Protein AF-A0A967LW95-F1 (afdb_monomer)

Radius of gyration: 15.39 Å; Cα contacts (8 Å, |Δi|>4): 131; chains: 1; bounding box: 29×28×46 Å

Solvent-accessible surface area (backbone atoms only — not comparable to full-atom values): 5963 Å² total; per-residue (Å²): 111,70,68,58,55,53,49,38,67,66,49,14,71,48,90,70,87,80,87,85,85,76,68,88,90,74,52,66,67,58,54,54,49,52,24,43,66,54,21,90,41,47,87,34,38,78,39,79,41,58,44,76,78,42,58,77,93,46,42,61,47,50,39,68,20,46,54,55,66,77,48,98,83,34,84,51,68,42,84,10,49,58,66,68,11,54,74,36,41,71,43,71,39,58,57,85,65,56,133

pLDDT: mean 93.24, std 4.7, range [75.25, 98.38]

Mean predicted aligned error: 3.82 Å

Structure (mmCIF, N/CA/C/O backbone):
data_AF-A0A967LW95-F1
#
_entry.id   AF-A0A967LW95-F1
#
loop_
_atom_site.group_PDB
_atom_site.id
_atom_site.type_symbol
_atom_site.label_atom_id
_atom_site.label_alt_id
_atom_site.label_comp_id
_atom_site.label_asym_id
_atom_site.label_entity_id
_atom_site.label_seq_id
_atom_site.pdbx_PDB_ins_code
_atom_site.Cartn_x
_atom_site.Cartn_y
_atom_site.Cartn_z
_atom_site.occupancy
_atom_site.B_iso_or_equiv
_atom_site.auth_seq_id
_atom_site.auth_comp_id
_atom_site.auth_asym_id
_atom_site.auth_atom_id
_atom_site.pdbx_PDB_model_num
ATOM 1 N N . MET A 1 1 ? -5.803 10.499 21.186 1.00 75.94 1 MET A N 1
ATOM 2 C CA . MET A 1 1 ? -5.510 9.101 20.781 1.00 75.94 1 MET A CA 1
ATOM 3 C C . MET A 1 1 ? -6.719 8.164 20.833 1.00 75.94 1 MET A C 1
ATOM 5 O O . MET A 1 1 ? -6.922 7.449 19.864 1.00 75.94 1 MET A O 1
ATOM 9 N N . GLN A 1 2 ? -7.543 8.154 21.893 1.00 86.62 2 GLN A N 1
ATOM 10 C CA . GLN A 1 2 ? -8.687 7.222 22.000 1.00 86.62 2 GLN A CA 1
ATOM 11 C C . GLN A 1 2 ? -9.639 7.247 20.790 1.00 86.62 2 GLN A C 1
ATOM 13 O O . GLN A 1 2 ? -10.004 6.193 20.286 1.00 86.62 2 GLN A O 1
ATOM 18 N N . GLN A 1 3 ? -9.968 8.432 20.267 1.00 90.81 3 GLN A N 1
ATOM 19 C CA . GLN A 1 3 ? -10.823 8.574 19.080 1.00 90.81 3 GLN A CA 1
ATOM 20 C C . GLN A 1 3 ? -10.249 7.883 17.832 1.00 90.81 3 GLN A C 1
ATOM 22 O O . GLN A 1 3 ? -10.997 7.254 17.089 1.00 90.81 3 GLN A O 1
ATOM 27 N N . VAL A 1 4 ? -8.928 7.944 17.629 1.00 91.50 4 VAL A N 1
ATOM 28 C CA . VAL A 1 4 ? -8.255 7.284 16.498 1.00 91.50 4 VAL A CA 1
ATOM 29 C C . VAL A 1 4 ? -8.384 5.769 16.623 1.00 91.50 4 VAL A C 1
ATOM 31 O O . VAL A 1 4 ? -8.790 5.117 15.669 1.00 91.50 4 VAL A O 1
ATOM 34 N N . PHE A 1 5 ? -8.142 5.202 17.809 1.00 93.31 5 PHE A N 1
ATOM 35 C CA . PHE A 1 5 ? -8.328 3.764 18.029 1.00 93.31 5 PHE A CA 1
ATOM 36 C C . PHE A 1 5 ? -9.781 3.314 17.856 1.00 93.31 5 PHE A C 1
ATOM 38 O O . PHE A 1 5 ? -10.021 2.234 17.319 1.00 93.31 5 PHE A O 1
ATOM 45 N N . THR A 1 6 ? -10.753 4.136 18.258 1.00 94.81 6 THR A N 1
ATOM 46 C CA . THR A 1 6 ? -12.173 3.861 18.002 1.00 94.81 6 THR A CA 1
ATOM 47 C C . THR A 1 6 ? -12.473 3.834 16.502 1.00 94.81 6 THR A C 1
ATOM 49 O O . THR A 1 6 ? -13.165 2.930 16.039 1.00 94.81 6 THR A O 1
ATOM 52 N N . MET A 1 7 ? -11.921 4.774 15.728 1.00 94.81 7 MET A N 1
ATOM 53 C CA . MET A 1 7 ? -12.079 4.796 14.270 1.00 94.81 7 MET A CA 1
ATOM 54 C C . MET A 1 7 ? -11.401 3.600 13.600 1.00 94.81 7 MET A C 1
ATOM 56 O O . MET A 1 7 ? -12.021 2.968 12.751 1.00 94.81 7 MET A O 1
ATOM 60 N N . ILE A 1 8 ? -10.188 3.232 14.032 1.00 95.69 8 ILE A N 1
ATOM 61 C CA . ILE A 1 8 ? -9.488 2.032 13.550 1.00 95.69 8 ILE A CA 1
ATOM 62 C C . ILE A 1 8 ? -10.373 0.799 13.747 1.00 95.69 8 ILE A C 1
ATOM 64 O O . ILE A 1 8 ? -10.641 0.087 12.789 1.00 95.69 8 ILE A O 1
ATOM 68 N N . ARG A 1 9 ? -10.899 0.578 14.960 1.00 95.69 9 ARG A N 1
ATOM 69 C CA . ARG A 1 9 ? -11.774 -0.572 15.252 1.00 95.69 9 ARG A CA 1
ATOM 70 C C . ARG A 1 9 ? -13.048 -0.589 14.411 1.00 95.69 9 ARG A C 1
ATOM 72 O O . ARG A 1 9 ? -13.560 -1.660 14.114 1.00 95.69 9 ARG A O 1
ATOM 79 N N . ARG A 1 10 ? -13.571 0.585 14.054 1.00 95.94 10 ARG A N 1
ATOM 80 C CA . ARG A 1 10 ? -14.778 0.712 13.233 1.00 95.94 10 ARG A CA 1
ATOM 81 C C . ARG A 1 10 ? -14.510 0.424 11.757 1.00 95.94 10 ARG A C 1
ATOM 83 O O . ARG A 1 10 ? -15.362 -0.166 11.106 1.00 95.94 10 ARG A O 1
ATOM 90 N N . VAL A 1 11 ? -13.368 0.868 11.232 1.00 96.75 11 VAL A N 1
ATOM 91 C CA . VAL A 1 11 ? -13.054 0.770 9.799 1.00 96.75 11 VAL A CA 1
ATOM 92 C C . VAL A 1 11 ? -12.339 -0.528 9.430 1.00 96.75 11 VAL A C 1
ATOM 94 O O . VAL A 1 11 ? -12.489 -0.993 8.307 1.00 96.75 11 VAL A O 1
ATOM 97 N N . ALA A 1 12 ? -11.608 -1.137 10.367 1.00 97.12 12 ALA A N 1
ATOM 98 C CA . ALA A 1 12 ? -10.857 -2.367 10.140 1.00 97.12 12 ALA A CA 1
ATOM 99 C C . ALA A 1 12 ? -11.687 -3.520 9.536 1.00 97.12 12 ALA A C 1
ATOM 101 O O . ALA A 1 12 ? -11.235 -4.075 8.541 1.00 97.12 12 ALA A O 1
ATOM 102 N N . PRO A 1 13 ? -12.904 -3.852 10.011 1.00 96.00 13 PRO A N 1
ATOM 103 C CA . PRO A 1 13 ? -13.701 -4.919 9.396 1.00 96.00 13 PRO A CA 1
ATOM 104 C C . PRO A 1 13 ? -14.353 -4.521 8.058 1.00 96.00 13 PRO A C 1
ATOM 106 O O . PRO A 1 13 ? -15.090 -5.315 7.490 1.00 96.00 13 PRO A O 1
ATOM 109 N N . SER A 1 14 ? -14.148 -3.297 7.559 1.00 95.81 14 SER A N 1
ATOM 110 C CA . SER A 1 14 ? -14.755 -2.835 6.306 1.00 95.81 14 SER A CA 1
ATOM 111 C C . SER A 1 14 ? -13.833 -3.011 5.094 1.00 95.81 14 SER A C 1
ATOM 113 O O . SER A 1 14 ? -12.603 -3.010 5.198 1.00 95.81 14 SER A O 1
ATOM 115 N N . GLU A 1 15 ? -14.434 -3.086 3.908 1.00 93.75 15 GLU A N 1
ATOM 116 C CA . GLU A 1 15 ? -13.711 -3.073 2.628 1.00 93.75 15 GLU A CA 1
ATOM 117 C C . GLU A 1 15 ? -13.443 -1.655 2.098 1.00 93.75 15 GLU A C 1
ATOM 119 O O . GLU A 1 15 ? -12.825 -1.487 1.049 1.00 93.75 15 GLU A O 1
ATOM 124 N N . ALA A 1 16 ? -13.885 -0.618 2.816 1.00 95.88 16 ALA A N 1
ATOM 125 C CA . ALA A 1 16 ? -13.748 0.761 2.369 1.00 95.88 16 ALA A CA 1
ATOM 126 C C . ALA A 1 16 ? -12.274 1.182 2.246 1.00 95.88 16 ALA A C 1
ATOM 128 O O . ALA A 1 16 ? -11.430 0.837 3.077 1.00 95.88 16 ALA A O 1
ATOM 129 N N . ALA A 1 17 ? -11.976 1.998 1.232 1.00 96.25 17 ALA A N 1
ATOM 130 C CA . ALA A 1 17 ? -10.701 2.698 1.153 1.00 96.25 17 ALA A CA 1
ATOM 131 C C . ALA A 1 17 ? -10.588 3.705 2.310 1.00 96.25 17 ALA A C 1
ATOM 133 O O . ALA A 1 17 ? -11.518 4.471 2.574 1.00 96.25 17 ALA A O 1
ATOM 134 N N . VAL A 1 18 ? -9.444 3.711 3.000 1.00 96.62 18 VAL A N 1
ATOM 135 C CA . VAL A 1 18 ? -9.213 4.556 4.179 1.00 96.62 18 VAL A CA 1
ATOM 136 C C . VAL A 1 18 ? -8.136 5.588 3.885 1.00 96.62 18 VAL A C 1
ATOM 138 O O . VAL A 1 18 ? -6.992 5.237 3.610 1.00 96.62 18 VAL A O 1
ATO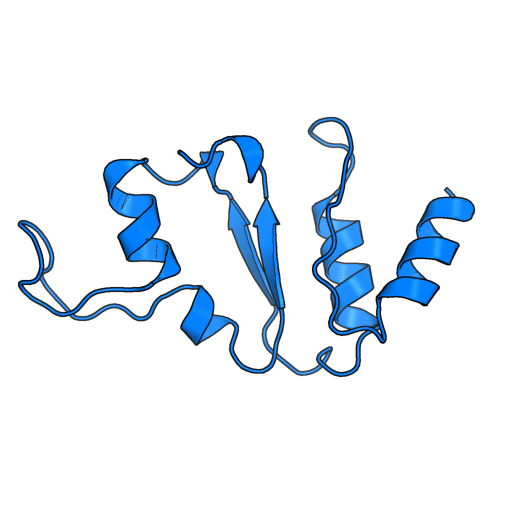M 141 N N . LEU A 1 19 ? -8.489 6.866 4.010 1.00 96.06 19 LEU A N 1
ATOM 142 C CA . LEU A 1 19 ? -7.532 7.966 3.978 1.00 96.06 19 LEU A CA 1
ATOM 143 C C . LEU A 1 19 ? -7.011 8.243 5.394 1.00 96.06 19 LEU A C 1
ATOM 145 O O . LEU A 1 19 ? -7.786 8.562 6.296 1.00 96.06 19 LEU A O 1
ATOM 149 N N . ILE A 1 20 ? -5.694 8.154 5.583 1.00 95.50 20 ILE A N 1
ATOM 150 C CA . ILE A 1 20 ? -5.032 8.469 6.854 1.00 95.50 20 ILE A CA 1
ATOM 151 C C . ILE A 1 20 ? -4.380 9.846 6.733 1.00 95.50 20 ILE A C 1
ATOM 153 O O . ILE A 1 20 ? -3.309 9.993 6.152 1.00 95.50 20 ILE A O 1
ATOM 157 N N . GLY A 1 21 ? -5.037 10.860 7.294 1.00 94.06 21 GLY A N 1
ATOM 158 C CA . GLY A 1 21 ? -4.486 12.210 7.397 1.00 94.06 21 GLY A CA 1
ATOM 159 C C . GLY A 1 21 ? -3.566 12.375 8.609 1.00 94.06 21 GLY A C 1
ATOM 160 O O . GLY A 1 21 ? -3.755 11.732 9.642 1.00 94.06 21 GLY A O 1
ATOM 161 N N . GLY A 1 22 ? -2.585 13.266 8.493 1.00 92.00 22 GLY A N 1
ATOM 162 C CA . GLY A 1 22 ? -1.680 13.628 9.582 1.00 92.00 22 GLY A CA 1
ATOM 163 C C . GLY A 1 22 ? -0.341 14.145 9.070 1.00 92.00 22 GLY A C 1
ATOM 164 O O . GLY A 1 22 ? 0.038 13.882 7.926 1.00 92.00 22 GLY A O 1
ATOM 165 N N . GLU A 1 23 ? 0.378 14.859 9.930 1.00 90.94 23 GLU A N 1
ATOM 166 C CA . GLU A 1 23 ? 1.710 15.388 9.630 1.00 90.94 23 GLU A CA 1
ATOM 167 C C . GLU A 1 23 ? 2.719 14.266 9.316 1.00 90.94 23 GLU A C 1
ATOM 169 O O . GLU A 1 23 ? 2.497 13.076 9.583 1.00 90.94 23 GLU A O 1
ATOM 174 N N . SER A 1 24 ? 3.837 14.623 8.686 1.00 85.50 24 SER A N 1
ATOM 175 C CA . SER A 1 24 ? 4.912 13.660 8.441 1.00 85.50 24 SER A CA 1
ATOM 176 C C . SER A 1 24 ? 5.537 13.208 9.768 1.00 85.50 24 SER A C 1
ATOM 178 O O . SER A 1 24 ? 5.631 13.978 10.721 1.00 85.50 24 SER A O 1
ATOM 180 N N . GLY A 1 25 ? 5.926 11.935 9.859 1.00 85.56 25 GLY A N 1
ATOM 181 C CA . GLY A 1 25 ? 6.549 11.378 11.066 1.00 85.56 25 GLY A CA 1
ATOM 182 C C . GLY A 1 25 ? 5.600 11.040 12.227 1.00 85.56 25 GLY A C 1
ATOM 183 O O . GLY A 1 25 ? 6.065 10.565 13.259 1.00 85.56 25 GLY A O 1
ATOM 184 N N . THR A 1 26 ? 4.276 11.188 12.085 1.00 90.62 26 THR A N 1
ATOM 185 C CA . TH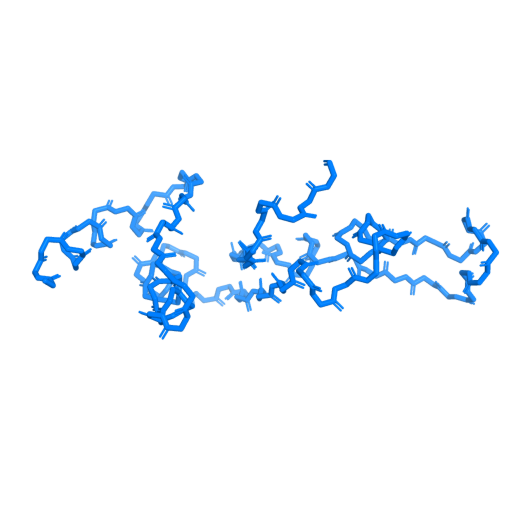R A 1 26 ? 3.312 10.877 13.167 1.00 90.62 26 THR A CA 1
ATOM 186 C C . THR A 1 26 ? 2.910 9.398 13.261 1.00 90.62 26 THR A C 1
ATOM 188 O O . THR A 1 26 ? 1.967 9.056 13.975 1.00 90.62 26 THR A O 1
ATOM 191 N N . GLY A 1 27 ? 3.585 8.504 12.530 1.00 90.38 27 GLY A N 1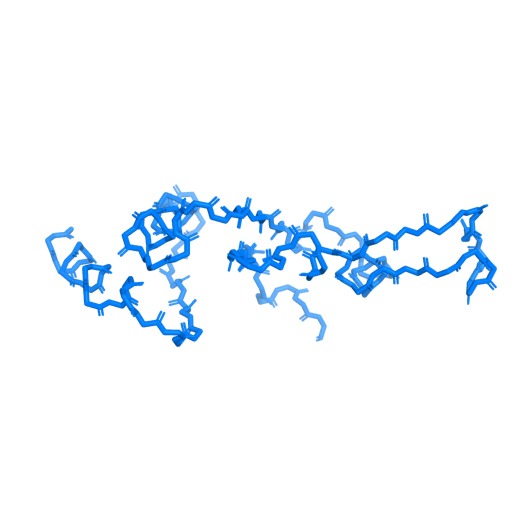
ATOM 192 C CA . GLY A 1 27 ? 3.332 7.060 12.588 1.00 90.38 27 GLY A CA 1
ATOM 193 C C . GLY A 1 27 ? 2.089 6.585 11.823 1.00 90.38 27 GLY A C 1
ATOM 194 O O . GLY A 1 27 ? 1.452 5.620 12.242 1.00 90.38 27 GLY A O 1
ATOM 195 N N . LYS A 1 28 ? 1.741 7.224 10.695 1.00 94.31 28 LYS A N 1
ATOM 196 C CA . LYS A 1 28 ? 0.607 6.824 9.832 1.00 94.31 28 LYS A CA 1
ATOM 197 C C . LYS A 1 28 ? 0.676 5.354 9.392 1.00 94.31 28 LYS A C 1
ATOM 199 O O . LYS A 1 28 ? -0.346 4.672 9.376 1.00 94.31 28 LYS A O 1
ATOM 204 N N . GLU A 1 29 ? 1.878 4.830 9.152 1.00 94.44 29 GLU A N 1
ATOM 205 C CA . GLU A 1 29 ? 2.090 3.413 8.826 1.00 94.44 29 GLU A CA 1
ATOM 206 C C . GLU A 1 29 ? 1.619 2.470 9.952 1.00 94.44 29 GLU A C 1
ATOM 208 O O . GLU A 1 29 ? 1.053 1.411 9.685 1.00 94.44 29 GLU A O 1
ATOM 213 N N . LEU A 1 30 ? 1.783 2.859 11.223 1.00 95.12 30 LEU A N 1
ATOM 214 C CA . LEU A 1 30 ? 1.303 2.064 12.359 1.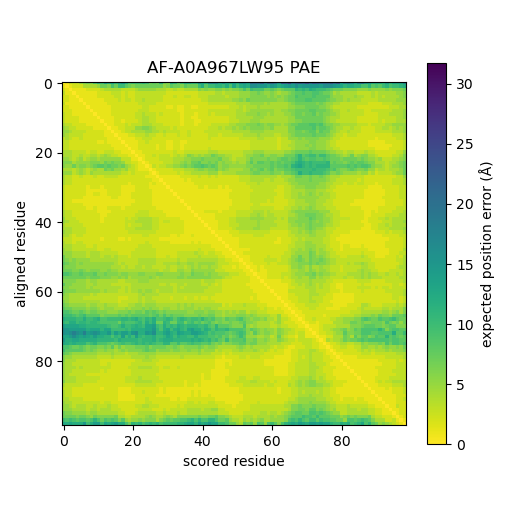00 95.12 30 LEU A CA 1
ATOM 215 C C . LEU A 1 30 ? -0.227 2.009 12.393 1.00 95.12 30 LEU A C 1
ATOM 217 O O . LEU A 1 30 ? -0.797 0.975 12.736 1.00 95.12 30 LEU A O 1
ATOM 221 N N . ILE A 1 31 ? -0.893 3.100 12.001 1.00 96.12 31 ILE A N 1
ATOM 222 C CA . ILE A 1 31 ? -2.353 3.150 11.867 1.00 96.12 31 ILE A CA 1
ATOM 223 C C . ILE A 1 31 ? -2.804 2.222 10.734 1.00 96.12 31 ILE A C 1
ATOM 225 O O . ILE A 1 31 ? -3.709 1.416 10.943 1.00 96.12 31 ILE A O 1
ATOM 229 N N . ALA A 1 32 ? -2.150 2.278 9.571 1.00 97.19 32 ALA A N 1
ATOM 230 C CA . ALA A 1 32 ? -2.458 1.402 8.439 1.00 97.19 32 ALA A CA 1
ATOM 231 C C . ALA A 1 32 ? -2.303 -0.085 8.801 1.00 97.19 32 ALA A C 1
ATOM 233 O O . ALA A 1 32 ? -3.201 -0.886 8.536 1.00 97.19 32 ALA A O 1
ATOM 234 N N . LYS A 1 33 ? -1.211 -0.445 9.490 1.00 97.31 33 LYS A N 1
ATOM 235 C CA . LYS A 1 33 ? -0.990 -1.808 10.001 1.00 97.31 33 LYS A CA 1
ATOM 236 C C . LYS A 1 33 ? -2.049 -2.222 11.018 1.00 97.31 33 LYS A C 1
ATOM 238 O O . LYS A 1 33 ? -2.526 -3.349 10.970 1.00 97.31 33 LYS A O 1
ATOM 243 N N . ALA A 1 34 ? -2.448 -1.326 11.921 1.00 97.19 34 ALA A N 1
ATOM 244 C CA . ALA A 1 34 ? -3.497 -1.617 12.895 1.00 97.19 34 ALA A CA 1
ATOM 245 C C . ALA A 1 34 ? -4.859 -1.875 12.224 1.00 97.19 34 ALA A C 1
ATOM 247 O O . ALA A 1 34 ? -5.587 -2.763 12.661 1.00 97.19 34 ALA A O 1
ATOM 248 N N . ILE A 1 35 ? -5.183 -1.138 11.156 1.00 97.94 35 ILE A N 1
ATOM 249 C CA . ILE A 1 35 ? -6.387 -1.370 10.345 1.00 97.94 35 ILE A CA 1
ATOM 250 C C . ILE A 1 35 ? -6.308 -2.738 9.660 1.00 97.94 35 ILE A C 1
ATOM 252 O O . ILE A 1 35 ? -7.239 -3.525 9.791 1.00 97.94 35 ILE A O 1
ATOM 256 N N . HIS A 1 36 ? -5.195 -3.049 8.989 1.00 98.38 36 HIS A N 1
ATOM 257 C CA . HIS A 1 36 ? -4.999 -4.344 8.330 1.00 98.38 36 HIS A CA 1
ATOM 258 C C . HIS A 1 36 ? -5.107 -5.515 9.321 1.00 98.38 36 HIS A C 1
ATOM 260 O O . HIS A 1 36 ? -5.904 -6.426 9.108 1.00 98.38 36 HIS A O 1
ATOM 266 N N . ASN A 1 37 ? -4.401 -5.450 10.452 1.00 97.81 37 ASN A N 1
ATOM 267 C CA . ASN A 1 37 ? -4.415 -6.498 11.478 1.00 97.81 37 ASN A CA 1
ATOM 268 C C . ASN A 1 37 ? -5.794 -6.695 12.133 1.00 97.81 37 ASN A C 1
ATOM 270 O O . ASN A 1 37 ? -6.061 -7.760 12.681 1.00 97.81 37 ASN A O 1
ATOM 274 N N . GLY A 1 38 ? -6.650 -5.669 12.125 1.00 96.94 38 GLY A N 1
ATOM 275 C CA . GLY A 1 38 ? -8.016 -5.742 12.648 1.00 96.94 38 GLY A CA 1
ATOM 276 C C . GLY A 1 38 ? -9.074 -6.115 11.606 1.00 96.94 38 GLY A C 1
ATOM 277 O O . GLY A 1 38 ? -10.258 -6.098 11.936 1.00 96.94 38 GLY A O 1
ATOM 278 N N . SER A 1 39 ? -8.674 -6.368 10.359 1.00 97.62 39 SER A N 1
ATOM 279 C CA . SER A 1 39 ? -9.575 -6.642 9.237 1.00 97.62 39 SER A CA 1
ATOM 280 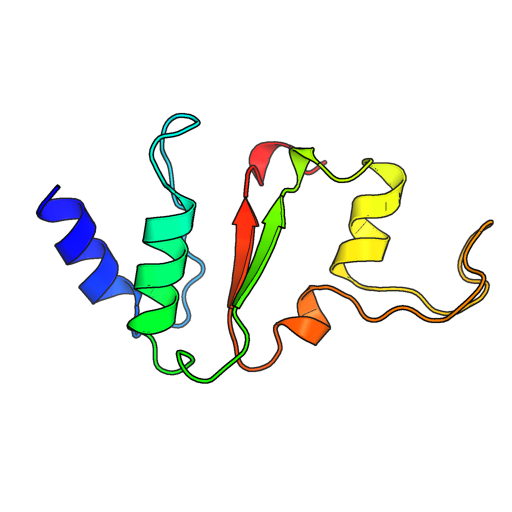C C . SER A 1 39 ? -9.745 -8.136 8.970 1.00 97.62 39 SER A C 1
ATOM 282 O O . SER A 1 39 ? -8.960 -8.959 9.437 1.00 97.62 39 SER A O 1
ATOM 284 N N . GLU A 1 40 ? -10.731 -8.496 8.145 1.00 96.69 40 GLU A N 1
ATOM 285 C CA . GLU A 1 40 ? -10.938 -9.884 7.696 1.00 96.69 40 GLU A CA 1
ATOM 286 C C . GLU A 1 40 ? -9.782 -10.415 6.825 1.00 96.69 40 GLU A C 1
ATOM 288 O O . GLU A 1 40 ? -9.596 -11.621 6.689 1.00 96.69 40 GLU A O 1
ATOM 293 N N . ARG A 1 41 ? -8.950 -9.511 6.299 1.00 97.12 41 ARG A N 1
ATOM 294 C CA . ARG A 1 41 ? -7.783 -9.787 5.445 1.00 97.12 41 ARG A CA 1
ATOM 295 C C . ARG A 1 41 ? -6.446 -9.714 6.190 1.00 97.12 41 ARG A C 1
ATOM 297 O O . ARG A 1 41 ? -5.402 -9.623 5.557 1.00 97.12 41 ARG A O 1
ATOM 304 N N . ALA A 1 42 ? -6.455 -9.788 7.523 1.00 97.44 42 ALA A N 1
ATOM 305 C CA . ALA A 1 42 ? -5.248 -9.730 8.360 1.00 97.44 42 ALA A CA 1
ATOM 306 C C . ALA A 1 42 ? -4.234 -10.869 8.114 1.00 97.44 42 ALA A C 1
ATOM 308 O O . ALA A 1 42 ? -3.085 -10.767 8.531 1.00 97.44 42 ALA A O 1
ATOM 309 N N . GLN A 1 43 ? -4.662 -11.972 7.488 1.00 97.88 43 GLN A N 1
ATOM 310 C CA . GLN A 1 43 ? -3.777 -13.077 7.084 1.00 97.88 43 GLN A CA 1
ATOM 311 C C . GLN A 1 43 ? -3.201 -12.893 5.669 1.00 97.88 43 GLN A C 1
ATOM 313 O O . GLN A 1 43 ? -2.326 -13.654 5.261 1.00 97.88 43 GLN A O 1
ATOM 318 N N . GLY A 1 44 ? -3.715 -11.920 4.912 1.00 97.81 44 GLY A N 1
ATOM 319 C CA . GLY A 1 44 ? -3.234 -11.575 3.581 1.00 97.81 44 GLY A CA 1
ATOM 320 C C . GLY A 1 44 ? -1.994 -10.676 3.620 1.00 97.81 44 GLY A C 1
ATOM 321 O O . GLY A 1 44 ? -1.552 -10.245 4.686 1.00 97.81 44 GLY A O 1
ATOM 322 N N . PRO A 1 45 ? -1.410 -10.361 2.455 1.00 98.19 45 PRO A N 1
ATOM 323 C CA . PRO A 1 45 ? -0.245 -9.490 2.377 1.00 98.19 45 PRO A CA 1
ATOM 324 C C . PRO A 1 45 ? -0.571 -8.051 2.802 1.00 98.19 45 PRO A C 1
ATOM 326 O O . PRO A 1 45 ? -1.597 -7.488 2.430 1.00 98.19 45 PRO A O 1
ATOM 329 N N . PHE A 1 46 ? 0.349 -7.411 3.521 1.00 98.31 46 PHE A N 1
ATOM 330 C CA . PHE A 1 46 ? 0.355 -5.960 3.711 1.00 98.31 46 PHE A CA 1
ATOM 331 C C . PHE A 1 46 ? 1.498 -5.366 2.889 1.00 98.31 46 PHE A C 1
ATOM 333 O O . PHE 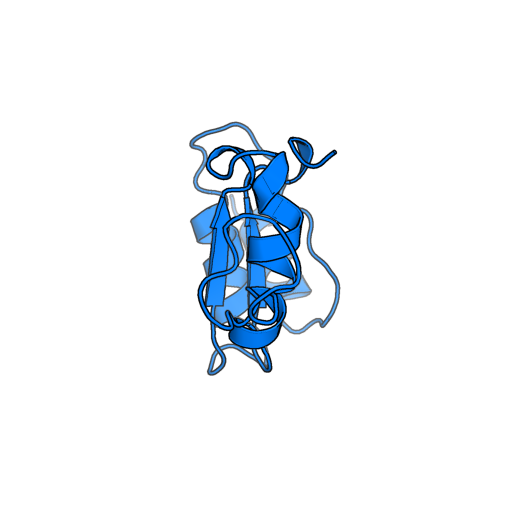A 1 46 ? 2.669 -5.559 3.220 1.00 98.31 46 PHE A O 1
ATOM 340 N N . ILE A 1 47 ? 1.167 -4.655 1.812 1.00 97.94 47 ILE A N 1
ATOM 341 C CA . ILE A 1 47 ? 2.140 -4.088 0.874 1.00 97.94 47 ILE A CA 1
ATOM 342 C C . ILE A 1 47 ? 2.202 -2.568 1.067 1.00 97.94 47 ILE A C 1
ATOM 344 O O . ILE A 1 47 ? 1.319 -1.857 0.590 1.00 97.94 47 ILE A O 1
ATOM 348 N N . PRO A 1 48 ? 3.225 -2.035 1.756 1.00 96.25 48 PRO A N 1
ATOM 349 C CA . PRO A 1 48 ? 3.451 -0.599 1.815 1.00 96.25 48 PRO A CA 1
ATOM 350 C C . PRO A 1 48 ? 4.165 -0.103 0.552 1.00 96.25 48 PRO A C 1
ATOM 352 O O . PRO A 1 48 ? 5.115 -0.721 0.062 1.00 96.25 48 PRO A O 1
ATOM 355 N N . VAL A 1 49 ? 3.730 1.049 0.050 1.00 95.25 49 VAL A N 1
ATOM 356 C CA . VAL A 1 49 ? 4.331 1.764 -1.075 1.00 95.25 49 VAL A CA 1
ATOM 357 C C . VAL A 1 49 ? 4.494 3.220 -0.676 1.00 95.25 49 VAL A C 1
ATOM 359 O O . VAL A 1 49 ? 3.511 3.917 -0.453 1.00 95.25 49 VAL A O 1
ATOM 362 N N . ASN A 1 50 ? 5.739 3.681 -0.593 1.00 93.00 50 ASN A N 1
ATOM 363 C CA . ASN A 1 50 ? 6.027 5.099 -0.427 1.00 93.00 50 ASN A CA 1
ATOM 364 C C . ASN A 1 50 ? 6.072 5.756 -1.811 1.00 93.00 50 ASN A C 1
ATOM 366 O O . ASN A 1 50 ? 7.019 5.536 -2.569 1.00 93.00 50 ASN A O 1
ATOM 370 N N . CYS A 1 51 ? 5.048 6.546 -2.133 1.00 92.19 51 CYS A N 1
ATOM 371 C CA . CYS A 1 51 ? 4.894 7.161 -3.451 1.00 92.19 51 CYS A CA 1
ATOM 372 C C . CYS A 1 51 ? 5.949 8.247 -3.699 1.00 92.19 51 CYS A C 1
ATOM 374 O O . CYS A 1 51 ? 6.419 8.392 -4.823 1.00 92.19 51 CYS A O 1
ATOM 376 N N . ALA A 1 52 ? 6.396 8.937 -2.645 1.00 90.56 52 ALA A N 1
ATOM 377 C CA . ALA A 1 52 ? 7.442 9.955 -2.730 1.00 90.56 52 ALA A CA 1
ATOM 378 C C . ALA A 1 52 ? 8.839 9.365 -3.012 1.00 90.56 52 ALA A C 1
ATOM 380 O O . ALA A 1 52 ? 9.733 10.072 -3.476 1.00 90.56 52 ALA A O 1
ATOM 381 N N . ALA A 1 53 ? 9.045 8.072 -2.739 1.00 90.94 53 ALA A N 1
ATOM 382 C CA . ALA A 1 53 ? 10.320 7.388 -2.962 1.00 90.94 53 ALA A CA 1
ATOM 383 C C . ALA A 1 53 ? 10.458 6.775 -4.369 1.00 90.94 53 ALA A C 1
ATOM 385 O O . ALA A 1 53 ? 11.540 6.300 -4.722 1.00 90.94 53 ALA A O 1
ATOM 386 N N . ILE A 1 54 ? 9.384 6.754 -5.166 1.00 90.50 54 ILE A N 1
ATOM 387 C CA . ILE A 1 54 ? 9.379 6.164 -6.508 1.00 90.50 54 ILE A CA 1
ATOM 388 C C . ILE A 1 54 ? 9.483 7.286 -7.550 1.00 90.50 54 ILE A C 1
ATOM 390 O O . ILE A 1 54 ? 8.680 8.219 -7.521 1.00 90.50 54 ILE A O 1
ATOM 394 N N . PRO A 1 55 ? 10.435 7.217 -8.502 1.00 91.06 55 PRO A N 1
ATOM 395 C CA . PRO A 1 55 ? 10.477 8.154 -9.619 1.00 91.06 55 PRO A CA 1
ATOM 3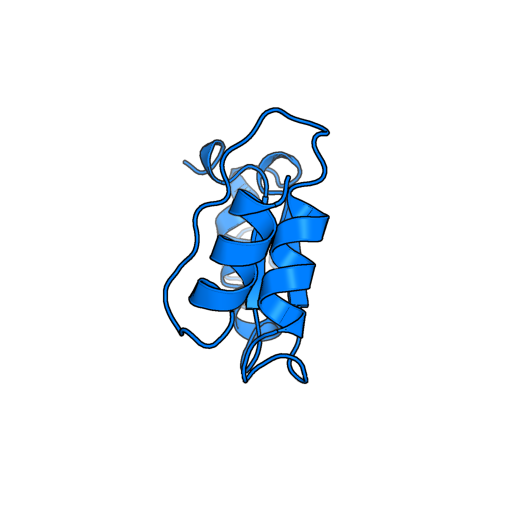96 C C . PRO A 1 55 ? 9.142 8.174 -10.369 1.00 91.06 55 PRO A C 1
ATOM 398 O O . PRO A 1 55 ? 8.603 7.116 -10.690 1.00 91.06 55 PRO A O 1
ATOM 401 N N . ARG A 1 56 ? 8.628 9.368 -10.693 1.00 87.75 56 ARG A N 1
ATOM 402 C CA . ARG A 1 56 ? 7.300 9.542 -11.318 1.00 87.75 56 ARG A CA 1
ATOM 403 C C . ARG A 1 56 ? 7.106 8.682 -12.569 1.00 87.75 56 ARG A C 1
ATOM 405 O O . ARG A 1 56 ? 6.061 8.072 -12.739 1.00 87.75 56 ARG A O 1
ATOM 412 N N . GLU A 1 57 ? 8.143 8.584 -13.392 1.00 87.81 57 GLU A N 1
ATOM 413 C CA . GLU A 1 57 ? 8.175 7.798 -14.633 1.00 87.81 57 GLU A CA 1
ATOM 414 C C . GLU A 1 57 ? 8.026 6.283 -14.406 1.00 87.81 57 GLU A C 1
ATOM 416 O O . GLU A 1 57 ? 7.628 5.555 -15.310 1.00 87.81 57 GLU A O 1
ATOM 421 N N . LEU A 1 58 ? 8.348 5.797 -13.204 1.00 88.94 58 LEU A N 1
ATOM 422 C CA . LEU A 1 58 ? 8.292 4.381 -12.839 1.00 88.94 58 LEU A CA 1
ATOM 423 C C . LEU A 1 58 ? 7.090 4.039 -11.955 1.00 88.94 58 LEU A C 1
ATOM 425 O O . LEU A 1 58 ? 6.830 2.858 -11.740 1.00 88.94 58 LEU A O 1
ATOM 429 N N . LEU A 1 59 ? 6.355 5.035 -11.451 1.00 90.75 59 LEU A N 1
ATOM 430 C CA . LEU A 1 59 ? 5.275 4.834 -10.485 1.00 90.75 59 LEU A CA 1
ATOM 431 C C . LEU A 1 59 ? 4.197 3.879 -11.010 1.00 90.75 59 LEU A C 1
ATOM 433 O O . LEU A 1 59 ? 3.845 2.917 -10.332 1.00 90.75 59 LEU A O 1
ATOM 437 N N . GLU A 1 60 ? 3.723 4.100 -12.236 1.00 91.19 60 GLU A N 1
ATOM 438 C CA . GLU A 1 60 ? 2.716 3.248 -12.877 1.00 91.19 60 GLU A CA 1
ATOM 439 C C . GLU A 1 60 ? 3.220 1.804 -13.034 1.00 91.19 60 GLU A C 1
ATOM 441 O O . GLU A 1 60 ? 2.552 0.851 -12.641 1.00 91.19 60 GLU A O 1
ATOM 446 N N . SER A 1 61 ? 4.453 1.649 -13.516 1.00 92.31 61 SER A N 1
ATOM 447 C CA . SER A 1 61 ? 5.107 0.354 -13.725 1.00 92.31 61 SER A CA 1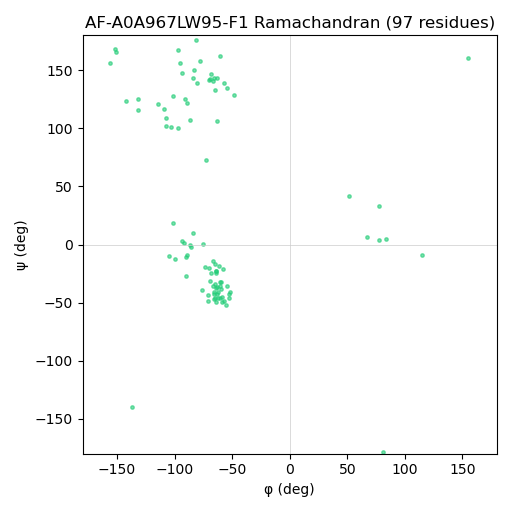
ATOM 448 C C . SER A 1 61 ? 5.359 -0.411 -12.419 1.00 92.31 61 SER A C 1
ATOM 450 O O . SER A 1 61 ? 5.279 -1.637 -12.389 1.00 92.31 61 SER A O 1
ATOM 452 N N . GLU A 1 62 ? 5.638 0.285 -11.314 1.00 92.44 62 GLU A N 1
ATOM 453 C CA . GLU A 1 62 ? 5.748 -0.336 -9.991 1.00 92.44 62 GLU A CA 1
ATOM 454 C C . GLU A 1 62 ? 4.374 -0.776 -9.469 1.00 92.44 62 GLU A C 1
ATOM 456 O O . GLU A 1 62 ? 4.238 -1.884 -8.950 1.00 92.44 62 GLU A O 1
ATOM 461 N N . LEU A 1 63 ? 3.339 0.054 -9.618 1.00 94.62 63 LEU A N 1
ATOM 462 C CA . LEU A 1 63 ? 2.002 -0.239 -9.097 1.00 94.62 63 LEU A CA 1
ATOM 463 C C . LEU A 1 63 ? 1.299 -1.356 -9.865 1.00 94.62 63 LEU A C 1
ATOM 465 O O . LEU A 1 63 ? 0.783 -2.289 -9.245 1.00 94.62 63 LEU A O 1
ATOM 469 N N . PHE A 1 64 ? 1.297 -1.274 -11.192 1.00 95.06 64 PHE A N 1
ATOM 470 C CA . PHE A 1 64 ? 0.547 -2.173 -12.069 1.00 95.06 64 PHE A CA 1
ATOM 471 C C . PHE A 1 64 ? 1.406 -3.282 -12.672 1.00 95.06 64 PHE A C 1
ATOM 473 O O . PHE A 1 64 ? 0.871 -4.266 -13.176 1.00 95.06 64 PHE A O 1
ATOM 480 N N . GLY A 1 65 ? 2.729 -3.170 -12.565 1.00 94.50 65 GLY A N 1
ATOM 481 C CA . GLY A 1 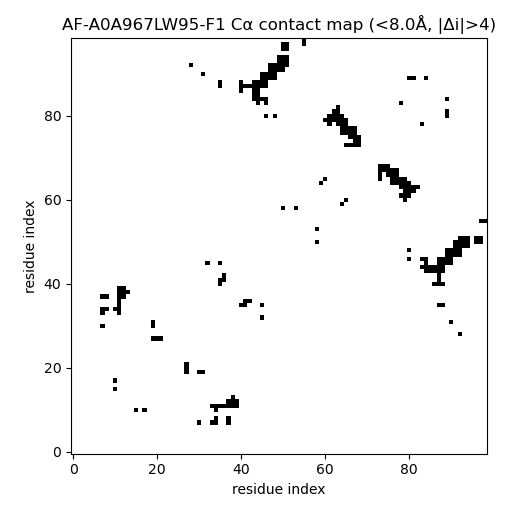65 ? 3.647 -4.108 -13.188 1.00 94.50 65 GLY A CA 1
ATOM 482 C C . GLY A 1 65 ? 3.873 -3.798 -14.663 1.00 94.50 65 GLY A C 1
ATOM 483 O O . GLY A 1 65 ? 3.363 -2.827 -15.223 1.00 94.50 65 GLY A O 1
ATOM 484 N N . HIS A 1 66 ? 4.681 -4.634 -15.304 1.00 94.31 66 HIS A N 1
ATOM 485 C CA . HIS A 1 66 ? 4.929 -4.557 -16.735 1.00 94.31 66 HIS A CA 1
ATOM 486 C C . HIS A 1 66 ? 5.375 -5.901 -17.301 1.00 94.31 66 HIS A C 1
ATOM 488 O O . HIS A 1 66 ? 5.961 -6.733 -16.610 1.00 94.31 66 HIS A O 1
ATOM 494 N N . VAL A 1 67 ? 5.149 -6.074 -18.600 1.00 94.25 67 VAL A N 1
ATOM 495 C CA . VAL A 1 67 ? 5.687 -7.190 -19.380 1.00 94.25 67 VAL A CA 1
ATOM 496 C C . VAL A 1 67 ? 6.998 -6.758 -20.029 1.00 94.25 67 VAL A C 1
ATOM 498 O O . VAL A 1 67 ? 7.176 -5.595 -20.402 1.00 94.25 67 VAL A O 1
ATOM 501 N N . LYS A 1 68 ? 7.927 -7.696 -20.192 1.00 92.31 68 LYS A N 1
ATOM 502 C CA . LYS A 1 68 ? 9.174 -7.500 -20.922 1.00 92.31 68 LYS A CA 1
ATOM 503 C C . LYS A 1 68 ? 8.906 -6.853 -22.284 1.00 92.31 68 LYS A C 1
ATOM 505 O O . LYS A 1 68 ? 8.118 -7.350 -23.084 1.00 92.31 68 LYS A O 1
ATOM 510 N N . GLY A 1 69 ? 9.627 -5.772 -22.566 1.00 89.38 69 GLY A N 1
ATOM 511 C CA . GLY A 1 69 ? 9.531 -5.034 -23.825 1.00 89.38 69 GLY A CA 1
ATOM 512 C C . GLY A 1 69 ? 8.396 -4.009 -23.910 1.00 89.38 69 GLY A C 1
ATOM 513 O O . GLY A 1 69 ? 8.246 -3.406 -24.967 1.00 89.38 69 GLY A O 1
ATOM 514 N N . SER A 1 70 ? 7.630 -3.763 -22.839 1.00 88.38 70 SER A N 1
ATOM 515 C CA . SER A 1 70 ? 6.587 -2.723 -22.844 1.00 88.38 70 SER A CA 1
ATOM 516 C C . SER A 1 70 ? 7.139 -1.290 -22.911 1.00 88.38 70 SER A C 1
ATOM 518 O O . SER A 1 70 ? 6.451 -0.398 -23.399 1.00 88.38 70 SER A O 1
ATOM 520 N N . PHE A 1 71 ? 8.380 -1.062 -22.463 1.00 84.38 71 PHE A N 1
ATOM 521 C CA . PHE A 1 71 ? 9.105 0.207 -22.594 1.00 84.38 71 PHE A CA 1
ATOM 522 C C . PHE A 1 71 ? 10.626 -0.008 -22.648 1.00 84.38 71 PHE A C 1
ATOM 524 O O . PHE A 1 71 ? 11.144 -1.091 -22.351 1.00 84.38 71 PHE A O 1
ATOM 531 N N . THR A 1 72 ? 11.368 1.041 -23.012 1.00 82.94 72 THR A N 1
ATOM 532 C CA . THR A 1 72 ? 12.837 1.034 -23.042 1.00 82.94 72 THR A CA 1
ATOM 533 C C . THR A 1 72 ? 13.396 0.825 -21.632 1.00 82.94 72 THR A C 1
ATOM 535 O O . THR A 1 72 ? 13.351 1.726 -20.804 1.00 82.94 72 THR A O 1
ATOM 538 N N . GLY A 1 73 ? 13.916 -0.373 -21.350 1.00 82.06 73 GLY A N 1
ATOM 539 C CA . GLY A 1 73 ? 14.391 -0.768 -20.015 1.00 82.06 73 GLY A CA 1
ATOM 540 C C . GLY A 1 73 ? 13.590 -1.900 -19.361 1.00 82.06 73 GLY A C 1
ATOM 541 O O . GLY A 1 73 ? 14.056 -2.474 -18.376 1.00 82.06 73 GLY A O 1
ATOM 542 N N . ALA A 1 74 ? 12.448 -2.299 -19.935 1.00 87.81 74 ALA A N 1
ATOM 543 C CA . ALA A 1 74 ? 11.660 -3.457 -19.505 1.00 87.81 74 ALA A CA 1
ATOM 544 C C . ALA A 1 74 ? 12.346 -4.782 -19.894 1.00 87.81 74 ALA A C 1
ATOM 546 O O . ALA A 1 74 ? 11.942 -5.476 -20.828 1.00 87.81 74 ALA A O 1
ATOM 547 N N . VAL A 1 75 ? 13.437 -5.125 -19.205 1.00 89.50 75 VAL A N 1
ATOM 548 C CA . VAL A 1 75 ? 14.268 -6.305 -19.515 1.00 89.50 75 VAL A CA 1
ATOM 549 C C . VAL A 1 75 ? 13.623 -7.637 -19.114 1.00 89.50 75 VAL A C 1
ATOM 551 O O . VAL A 1 75 ? 14.016 -8.688 -19.629 1.00 89.50 75 VAL A O 1
ATOM 554 N N . LYS A 1 76 ? 12.636 -7.603 -18.216 1.00 90.75 76 LYS A N 1
ATOM 555 C CA . LYS A 1 76 ? 11.908 -8.765 -17.697 1.00 90.75 76 LYS A CA 1
ATOM 556 C C . LYS A 1 76 ? 10.483 -8.378 -17.311 1.00 90.75 76 LYS A C 1
ATOM 558 O O . LYS A 1 76 ? 10.202 -7.196 -17.149 1.00 90.75 76 LYS A O 1
ATOM 563 N N . ASP A 1 77 ? 9.643 -9.383 -17.111 1.00 92.38 77 ASP A N 1
ATOM 564 C CA . ASP A 1 77 ? 8.321 -9.197 -16.524 1.00 92.38 77 ASP A CA 1
ATOM 565 C C . ASP A 1 77 ? 8.453 -8.805 -15.048 1.00 92.38 77 ASP A C 1
ATOM 567 O O . ASP A 1 77 ? 9.375 -9.238 -14.339 1.00 92.38 77 ASP A O 1
ATOM 571 N N . ARG A 1 78 ? 7.516 -7.986 -14.580 1.00 92.75 78 ARG A N 1
ATOM 572 C CA . ARG A 1 78 ? 7.436 -7.547 -13.192 1.00 92.75 78 ARG A CA 1
ATOM 573 C C . ARG A 1 78 ? 5.980 -7.471 -12.761 1.00 92.75 78 ARG A C 1
ATOM 575 O O . ARG A 1 78 ? 5.204 -6.742 -13.367 1.00 92.75 78 ARG A O 1
ATOM 582 N N . GLN A 1 79 ? 5.648 -8.184 -11.688 1.00 94.38 79 GLN A N 1
ATOM 583 C CA . GLN A 1 79 ? 4.343 -8.078 -11.037 1.00 94.38 79 GLN A CA 1
ATOM 584 C C . GLN A 1 79 ? 4.188 -6.720 -10.348 1.00 94.38 79 GLN A C 1
ATOM 586 O O . GLN A 1 79 ? 5.146 -6.193 -9.767 1.00 94.38 79 GLN A O 1
ATOM 591 N N . GLY A 1 80 ? 2.978 -6.172 -10.415 1.00 96.19 80 GLY A N 1
ATOM 592 C CA . GLY A 1 80 ? 2.632 -4.899 -9.793 1.00 96.19 80 GLY A CA 1
ATOM 593 C C . GLY A 1 80 ? 2.410 -5.013 -8.287 1.00 96.19 80 GLY A C 1
ATOM 594 O O . GLY A 1 80 ? 2.081 -6.077 -7.763 1.00 96.19 80 GLY A O 1
ATOM 595 N N . LYS A 1 81 ? 2.535 -3.897 -7.566 1.00 97.00 81 LYS A N 1
ATOM 596 C CA . LYS A 1 81 ? 2.192 -3.829 -6.135 1.00 97.00 81 LYS A CA 1
ATOM 597 C C . LYS A 1 81 ? 0.728 -4.171 -5.857 1.00 97.00 81 LYS A C 1
ATOM 599 O O . LYS A 1 81 ? 0.462 -4.745 -4.807 1.00 97.00 81 LYS A O 1
ATOM 604 N N . PHE A 1 82 ? -0.191 -3.859 -6.774 1.00 96.81 82 PHE A N 1
ATOM 605 C CA . PHE A 1 82 ? -1.593 -4.274 -6.652 1.00 96.81 82 PHE A CA 1
ATOM 606 C C . PHE A 1 82 ? -1.740 -5.797 -6.654 1.00 96.81 82 PHE A C 1
ATOM 608 O O . PHE A 1 82 ? -2.416 -6.341 -5.791 1.00 96.81 82 PHE A O 1
ATOM 615 N N . GLU A 1 83 ? -1.055 -6.479 -7.572 1.00 96.94 83 GLU A N 1
ATOM 616 C CA . GLU A 1 83 ? -1.069 -7.942 -7.667 1.00 96.94 83 GLU A CA 1
ATOM 617 C C . GLU A 1 83 ? -0.409 -8.589 -6.442 1.00 96.94 83 GLU A C 1
ATOM 619 O O . GLU A 1 83 ? -0.936 -9.536 -5.870 1.00 96.94 83 GLU A O 1
ATOM 624 N N . LEU A 1 84 ? 0.706 -8.026 -5.964 1.00 96.88 84 LEU A N 1
ATOM 625 C CA . LEU A 1 84 ? 1.364 -8.483 -4.734 1.00 96.88 84 LEU A CA 1
ATOM 626 C C . LEU A 1 84 ? 0.506 -8.288 -3.474 1.00 96.88 84 LEU A C 1
ATOM 628 O O . LEU A 1 84 ? 0.758 -8.942 -2.463 1.00 96.88 84 LEU A O 1
ATOM 632 N N . ALA A 1 85 ? -0.453 -7.361 -3.509 1.00 97.69 85 ALA A N 1
ATOM 633 C CA . ALA A 1 85 ? -1.364 -7.068 -2.407 1.00 97.69 85 ALA A CA 1
ATOM 634 C C . ALA A 1 85 ? -2.684 -7.847 -2.494 1.00 97.69 85 ALA A C 1
ATOM 636 O O . ALA A 1 85 ? -3.564 -7.624 -1.657 1.00 97.69 85 ALA A O 1
ATOM 637 N N . ASP A 1 86 ? -2.836 -8.728 -3.487 1.00 97.75 86 ASP A N 1
ATOM 638 C CA . ASP A 1 86 ? -4.054 -9.506 -3.675 1.00 97.75 86 ASP A CA 1
ATOM 639 C C . ASP A 1 86 ? -4.394 -10.337 -2.427 1.00 97.75 86 ASP A C 1
ATOM 641 O O . ASP A 1 86 ? -3.522 -10.868 -1.734 1.00 97.75 86 ASP A O 1
ATOM 645 N N . GLY A 1 87 ? -5.682 -10.377 -2.085 1.00 96.56 87 GLY A N 1
ATOM 646 C CA . GLY A 1 87 ? -6.177 -10.963 -0.835 1.00 96.56 87 GLY A CA 1
ATOM 647 C C . GLY A 1 87 ? -5.775 -10.216 0.450 1.00 96.56 87 GLY A C 1
ATOM 648 O O . GLY A 1 87 ? -6.042 -10.711 1.545 1.00 96.56 87 GLY A O 1
ATOM 649 N N . GLY A 1 88 ? -5.143 -9.042 0.348 1.00 97.62 88 GLY A N 1
ATOM 650 C CA . GLY A 1 88 ? -4.607 -8.287 1.478 1.00 97.62 88 GLY A CA 1
ATOM 651 C C . GLY A 1 88 ? -4.876 -6.780 1.414 1.00 97.62 88 GLY A C 1
ATOM 652 O O . GLY A 1 88 ? -5.975 -6.317 1.093 1.00 97.62 88 GLY A O 1
ATOM 653 N N . THR A 1 89 ? -3.877 -5.985 1.793 1.00 98.25 89 THR A N 1
ATOM 654 C CA . THR A 1 89 ? -3.963 -4.523 1.867 1.00 98.25 89 THR A CA 1
ATOM 655 C C . THR A 1 89 ? -2.760 -3.875 1.190 1.00 98.25 89 THR A C 1
ATOM 657 O O . THR A 1 89 ? -1.619 -4.097 1.588 1.00 98.25 89 THR A O 1
ATOM 660 N N . LEU A 1 90 ? -3.026 -2.991 0.228 1.00 97.88 90 LEU A N 1
ATOM 661 C CA . LEU A 1 90 ? -2.051 -2.041 -0.303 1.00 97.88 90 LEU A CA 1
ATOM 662 C C . LEU A 1 90 ? -2.133 -0.737 0.502 1.00 97.88 90 LEU A C 1
ATOM 664 O O . LEU A 1 90 ? -3.207 -0.146 0.616 1.00 97.88 90 LEU A O 1
ATOM 668 N N . PHE A 1 91 ? -1.013 -0.284 1.061 1.00 97.62 91 PHE A N 1
ATOM 669 C CA . PHE A 1 91 ? -0.913 1.003 1.747 1.00 97.62 91 PHE A CA 1
ATOM 670 C C . PHE A 1 91 ? -0.081 1.975 0.910 1.00 97.62 91 PHE A C 1
ATOM 672 O O . PHE A 1 91 ? 1.104 1.739 0.687 1.00 97.62 91 PHE A O 1
ATOM 679 N N . LEU A 1 92 ? -0.710 3.060 0.457 1.00 96.12 92 LEU A N 1
ATOM 680 C CA . LEU A 1 92 ? -0.071 4.125 -0.313 1.00 96.12 92 LEU A CA 1
ATOM 681 C C . LEU A 1 92 ? 0.302 5.274 0.628 1.00 96.12 92 LEU A C 1
ATOM 683 O O . LEU A 1 92 ? -0.556 6.069 1.016 1.00 96.12 92 LEU A O 1
ATOM 687 N N . ASP A 1 93 ? 1.573 5.343 1.012 1.00 94.69 93 ASP A N 1
ATOM 688 C CA . ASP A 1 93 ? 2.103 6.448 1.806 1.00 94.69 93 ASP A CA 1
ATOM 689 C C . ASP A 1 93 ? 2.479 7.622 0.899 1.00 94.69 93 ASP A C 1
ATOM 691 O O . ASP A 1 93 ? 2.958 7.423 -0.222 1.00 94.69 93 ASP A O 1
ATOM 695 N N . GLU A 1 94 ? 2.241 8.838 1.384 1.00 92.38 94 GLU A N 1
ATOM 696 C CA . GLU A 1 94 ? 2.404 10.085 0.621 1.00 92.38 94 GLU A CA 1
ATOM 697 C C . GLU A 1 94 ? 1.669 10.069 -0.739 1.00 92.38 94 GLU A C 1
ATOM 699 O O . GLU A 1 94 ? 2.170 10.541 -1.755 1.00 92.38 94 GLU A O 1
ATOM 704 N N . VAL A 1 95 ? 0.439 9.534 -0.767 1.00 92.06 95 VAL A N 1
ATOM 705 C CA . VAL A 1 95 ? -0.396 9.430 -1.984 1.00 92.06 95 VAL A CA 1
ATOM 706 C C . VAL A 1 95 ? -0.677 10.782 -2.664 1.00 92.06 95 VAL A C 1
ATOM 708 O O . VAL A 1 95 ? -0.974 10.823 -3.851 1.00 92.06 95 VAL A O 1
ATOM 711 N N . GLY A 1 96 ? -0.551 11.899 -1.939 1.00 88.62 96 GLY A N 1
ATOM 712 C CA . GLY A 1 96 ? -0.667 13.247 -2.508 1.00 88.62 96 GLY A CA 1
ATOM 713 C C . GLY A 1 96 ? 0.455 13.618 -3.486 1.00 88.62 96 GLY A C 1
ATOM 714 O O . GLY A 1 96 ? 0.305 14.580 -4.229 1.00 88.62 96 GLY A O 1
ATOM 715 N N . GLU A 1 97 ? 1.549 12.854 -3.510 1.00 84.06 97 GLU A N 1
ATOM 716 C CA . GLU A 1 97 ? 2.652 13.014 -4.466 1.00 84.06 97 GLU A CA 1
ATOM 717 C C . GLU A 1 97 ? 2.406 12.273 -5.794 1.00 84.06 97 GLU A C 1
ATOM 719 O O . GLU A 1 97 ? 3.236 12.339 -6.707 1.00 84.06 97 GLU A O 1
ATOM 724 N N . MET A 1 98 ? 1.281 11.555 -5.916 1.00 84.12 98 MET A N 1
ATOM 725 C CA . MET A 1 98 ? 0.875 10.936 -7.176 1.00 84.12 98 MET A CA 1
ATOM 726 C C . MET A 1 98 ? 0.441 12.006 -8.198 1.00 84.12 98 MET A C 1
ATOM 728 O O . MET A 1 98 ? -0.177 12.999 -7.807 1.00 84.12 98 MET A O 1
ATOM 732 N N . PRO A 1 99 ? 0.786 11.829 -9.487 1.00 75.25 99 PRO A N 1
ATOM 733 C CA . PRO A 1 99 ? 0.403 12.745 -10.561 1.00 75.25 99 PRO A CA 1
ATOM 734 C C . PRO A 1 99 ? -1.102 12.748 -10.861 1.00 75.25 99 PRO A C 1
ATOM 736 O O . PRO A 1 99 ? -1.782 11.738 -10.566 1.00 75.25 99 PRO A O 1
#

Sequence (99 aa):
MQQVFTMIRRVAPSEAAVLIGGESGTGKELIAKAIHNGSERAQGPFIPVNCAAIPRELLESELFGHVKGSFTGAVKDRQGKFELADGGTLFLDEVGEMP

Nearest PDB structures (foldseek):
  6luf-assembly5_E  TM=9.757E-01  e=2.615E-10  Vibrio cholerae O395
  5ep2-assembly1_A  TM=9.720E-01  e=2.615E-10  Photobacterium angustum
  1ny5-assembly1_A  TM=9.422E-01  e=1.160E-09  Aquifex aeolicus
  1ny6-assembly1_B  TM=9.621E-01  e=1.603E-09  Aquifex aeolicus
  6lua-assembly1_G  TM=9.587E-01  e=1.711E-09  Vibrio cholerae O395

Foldseek 3Di:
DVVLVVVLLVPLQDPDDDDQDDDPPPPSVVSVLSSQCNYPLVVFDEAEDEQVPDDLVCSCCQAQWDAQPPDDPSNHTDHHSVRNQPSGDYHYHPCVSHD

Secondary structure (DSSP, 8-state):
-HHHHHHHHHHTTS-S-------TTS-HHHHHHHHHHTSTTTTS-EEEEEGGGS-HHHHHHHHHEE-TTSSTT--S-EE-HHHHTTTSEEEEETGGG--